Protein AF-A0A847H9S7-F1 (afdb_monomer_lite)

Organism: NCBI:txid349751

InterPro domains:
  IPR001383 Large ribosomal subunit protein bL28, bacteria [TIGR00009] (1-32)
  IPR026569 Large ribosomal subunit protein bL28 [PF00830] (4-32)
  IPR034704 Large ribosomal subunit protein bL28/bL31-like superfamily [SSF143800] (1-32)
  IPR037147 Large ribosomal subunit protein bL28 superfamily [G3DSA:2.30.170.40] (2-32)

Structure (mmCIF, N/CA/C/O backbone):
data_AF-A0A847H9S7-F1
#
_entry.id   AF-A0A847H9S7-F1
#
loop_
_atom_site.group_PDB
_atom_site.id
_atom_site.type_symbol
_atom_site.label_ato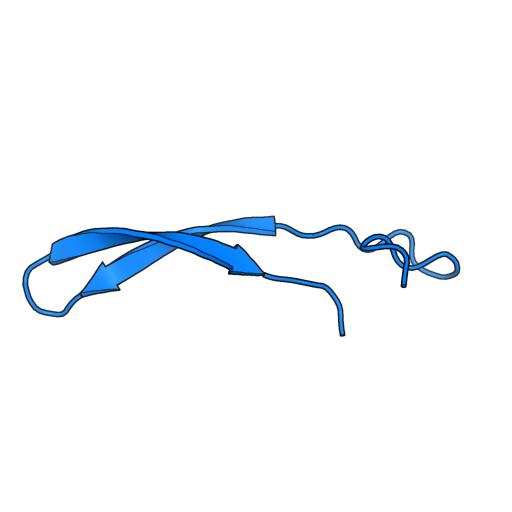m_id
_atom_site.label_alt_id
_atom_site.label_comp_id
_atom_site.label_asym_id
_atom_site.label_entity_id
_atom_site.label_seq_id
_atom_site.pdbx_PDB_ins_code
_atom_sit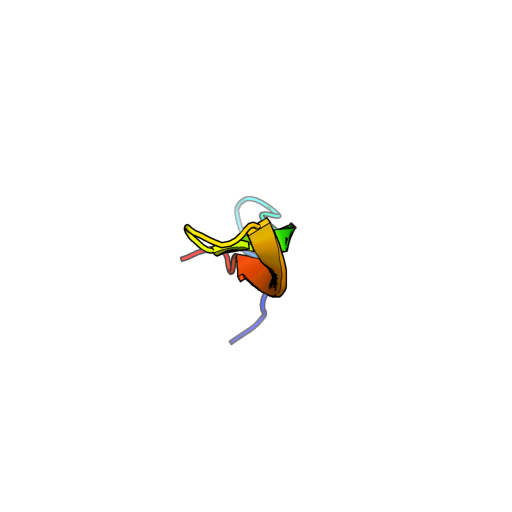e.Cartn_x
_atom_site.Cartn_y
_atom_sit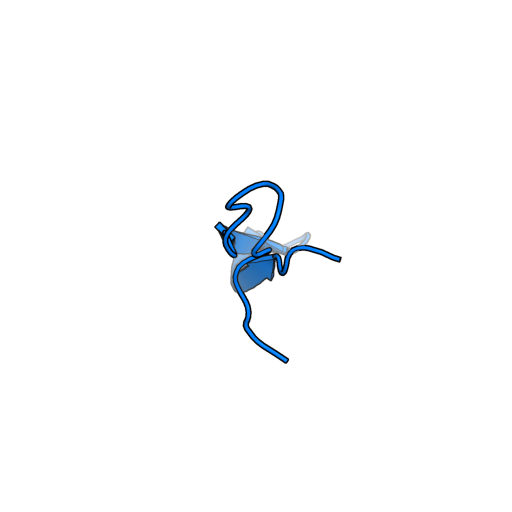e.Cartn_z
_atom_site.occupancy
_atom_site.B_iso_or_equiv
_atom_site.auth_seq_id
_atom_site.auth_comp_id
_atom_site.auth_asym_id
_atom_site.auth_atom_id
_atom_site.pdbx_PDB_model_num
ATOM 1 N N . MET A 1 1 ? -16.873 0.342 8.989 1.00 62.03 1 MET A N 1
ATOM 2 C CA . MET A 1 1 ? -15.784 -0.057 9.910 1.00 62.03 1 MET A CA 1
ATOM 3 C C . MET A 1 1 ? -14.565 0.807 9.631 1.00 62.03 1 MET A C 1
ATOM 5 O O . MET A 1 1 ? -14.230 0.987 8.465 1.00 62.03 1 MET A O 1
ATOM 9 N N . SER A 1 2 ? -13.954 1.393 10.666 1.00 64.56 2 SER A N 1
ATOM 10 C CA . SER A 1 2 ? -12.704 2.151 10.515 1.00 64.56 2 SER A CA 1
ATOM 11 C C . SER A 1 2 ? -11.614 1.220 9.990 1.00 64.56 2 SER A C 1
ATOM 13 O O . SER A 1 2 ? -11.453 0.117 10.500 1.00 64.56 2 SER A O 1
ATOM 15 N N . ALA A 1 3 ? -10.850 1.658 8.990 1.00 72.38 3 ALA A N 1
ATOM 16 C CA . ALA A 1 3 ? -9.727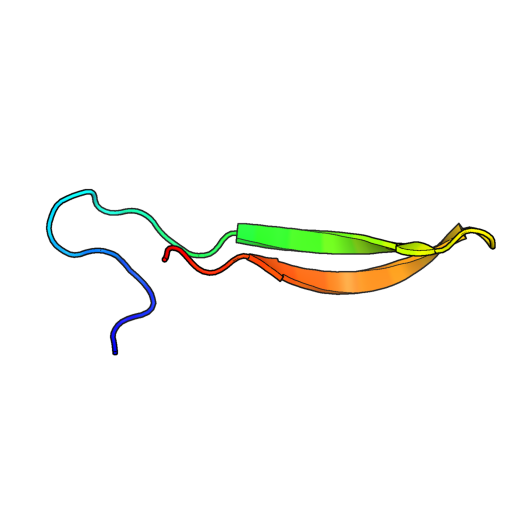 0.882 8.466 1.00 72.38 3 ALA A CA 1
ATOM 17 C C . ALA A 1 3 ? -8.509 0.873 9.413 1.00 72.38 3 ALA A C 1
ATOM 19 O O . ALA A 1 3 ? -7.463 0.330 9.066 1.00 72.38 3 ALA A O 1
ATOM 20 N N . ILE A 1 4 ? -8.639 1.517 10.575 1.00 81.56 4 ILE A N 1
ATOM 21 C CA . ILE A 1 4 ? -7.635 1.603 11.628 1.00 81.56 4 ILE A CA 1
ATOM 22 C C . ILE A 1 4 ? -8.205 0.926 12.876 1.00 81.56 4 ILE A C 1
ATOM 24 O O . ILE A 1 4 ? -9.281 1.301 13.349 1.00 81.56 4 ILE A O 1
ATOM 28 N N . CYS A 1 5 ? -7.478 -0.053 13.415 1.00 82.75 5 CYS A N 1
ATOM 29 C CA . CYS A 1 5 ? -7.821 -0.699 14.679 1.00 82.75 5 CYS A CA 1
ATOM 30 C C . CYS A 1 5 ? -7.702 0.311 15.831 1.00 82.75 5 CYS A C 1
ATOM 32 O O . CYS A 1 5 ? -6.638 0.893 16.025 1.00 82.75 5 CYS A O 1
ATOM 34 N N . GLN A 1 6 ? -8.767 0.503 16.612 1.00 82.12 6 GLN A N 1
ATOM 35 C CA . GLN A 1 6 ? -8.789 1.463 17.727 1.00 82.12 6 GLN A CA 1
ATOM 36 C C . GLN A 1 6 ? -7.965 1.000 18.936 1.00 82.12 6 GLN A C 1
ATOM 38 O O . GLN A 1 6 ? -7.452 1.828 19.677 1.00 82.12 6 GLN A O 1
ATOM 43 N N . VAL A 1 7 ? -7.808 -0.315 19.111 1.00 84.56 7 VAL A N 1
ATOM 44 C CA . VAL A 1 7 ? -7.072 -0.903 20.241 1.00 84.56 7 VAL A CA 1
ATOM 45 C C . VAL A 1 7 ? -5.574 -0.948 19.952 1.00 84.56 7 VAL A C 1
ATOM 47 O O . VAL A 1 7 ? -4.764 -0.574 20.791 1.00 84.56 7 VAL A O 1
ATOM 50 N N . THR A 1 8 ? -5.191 -1.394 18.750 1.00 84.19 8 THR A N 1
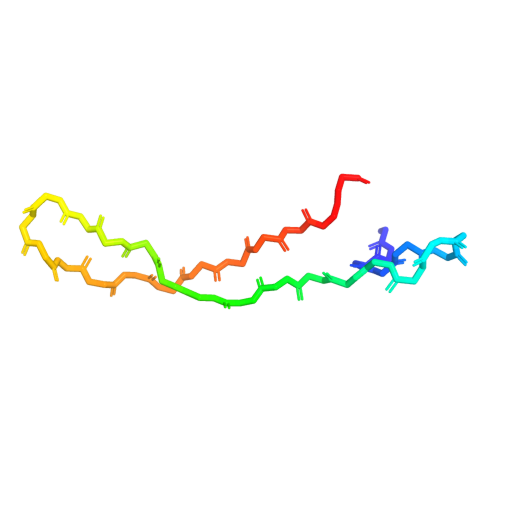ATOM 51 C CA . THR A 1 8 ? -3.777 -1.611 18.400 1.00 84.19 8 THR A CA 1
ATOM 52 C C . THR A 1 8 ? -3.212 -0.581 17.421 1.00 84.19 8 THR A C 1
ATOM 54 O O . THR A 1 8 ? -2.064 -0.714 17.009 1.00 84.19 8 THR A O 1
ATOM 57 N N . GLY A 1 9 ? -4.007 0.377 16.936 1.00 84.81 9 GLY A N 1
ATOM 58 C CA . GLY A 1 9 ? -3.580 1.388 15.956 1.00 84.81 9 GLY A CA 1
ATOM 59 C C . GLY A 1 9 ? -3.197 0.838 14.574 1.00 84.81 9 GLY A C 1
ATOM 60 O O . GLY A 1 9 ? -2.658 1.569 13.740 1.00 84.81 9 GLY A O 1
ATOM 61 N N . ARG A 1 10 ? -3.439 -0.454 14.306 1.00 86.62 10 ARG A N 1
ATOM 62 C CA . ARG A 1 10 ? -3.067 -1.099 13.038 1.00 86.62 10 ARG A CA 1
ATOM 63 C C . ARG A 1 10 ? -3.804 -0.423 11.896 1.00 86.62 10 ARG A C 1
ATOM 65 O O . ARG A 1 10 ? -5.027 -0.343 11.922 1.00 86.62 10 ARG A O 1
ATOM 72 N N . LYS A 1 11 ? -3.048 0.032 10.902 1.00 89.19 11 LYS A N 1
ATOM 73 C CA . LYS A 1 11 ? -3.544 0.741 9.724 1.00 89.19 11 LYS A CA 1
ATOM 74 C C . LYS A 1 11 ? -3.340 -0.097 8.462 1.00 89.19 11 LYS A C 1
ATOM 76 O O . LYS A 1 11 ? -2.481 -0.979 8.454 1.00 89.19 11 LYS A O 1
ATOM 81 N N . PRO A 1 12 ? -4.080 0.186 7.383 1.00 90.50 12 PRO A N 1
ATOM 82 C CA . PRO A 1 12 ? -3.921 -0.518 6.129 1.00 90.50 12 PRO A CA 1
ATOM 83 C C . PRO A 1 12 ? -2.563 -0.202 5.521 1.00 90.50 12 PRO A C 1
ATOM 85 O O . PRO A 1 12 ? -2.115 0.947 5.541 1.00 90.50 12 PRO A O 1
ATOM 88 N N . GLN A 1 13 ? -1.934 -1.215 4.942 1.00 90.00 13 GLN A N 1
ATOM 89 C CA . GLN A 1 13 ? -0.698 -1.049 4.194 1.00 90.00 13 GLN A CA 1
ATOM 90 C C . GLN A 1 13 ? -0.998 -1.024 2.697 1.00 90.00 13 GLN A C 1
ATOM 92 O O . GLN A 1 13 ? -1.949 -1.650 2.227 1.00 90.00 13 GLN A O 1
ATOM 97 N N . PHE A 1 14 ? -0.175 -0.309 1.938 1.00 92.69 14 PHE A N 1
ATOM 98 C CA . PHE A 1 14 ? -0.274 -0.217 0.484 1.00 92.69 14 PHE A CA 1
ATOM 99 C C . PHE A 1 14 ? 0.954 -0.838 -0.168 1.00 92.69 14 PHE A C 1
ATOM 101 O O . PHE A 1 14 ? 2.054 -0.793 0.380 1.00 92.69 14 PHE A O 1
ATOM 108 N N . GLY A 1 15 ? 0.766 -1.435 -1.340 1.00 94.38 15 GLY A N 1
ATOM 109 C CA . GLY A 1 15 ? 1.847 -2.041 -2.108 1.00 94.38 15 GLY A CA 1
ATOM 110 C C . GLY A 1 15 ? 1.352 -2.578 -3.438 1.00 94.38 15 GLY A C 1
ATOM 111 O O . GLY A 1 15 ? 0.317 -2.139 -3.944 1.00 94.38 15 GLY A O 1
ATOM 112 N N . LYS A 1 16 ? 2.104 -3.513 -4.024 1.00 95.94 16 LYS A N 1
ATOM 113 C CA . LYS A 1 16 ? 1.771 -4.112 -5.317 1.00 95.94 16 LYS A CA 1
ATOM 114 C C . LYS A 1 16 ? 1.653 -5.626 -5.215 1.00 95.94 16 LYS A C 1
ATOM 116 O O . LYS A 1 16 ? 2.441 -6.261 -4.520 1.00 95.94 16 LYS A O 1
ATOM 121 N N . THR A 1 17 ? 0.684 -6.205 -5.916 1.00 94.75 17 THR A N 1
ATOM 122 C CA . THR A 1 17 ? 0.759 -7.618 -6.300 1.00 94.75 17 THR A CA 1
ATOM 123 C C . THR A 1 17 ? 1.612 -7.721 -7.553 1.00 94.75 17 THR A C 1
ATOM 125 O O . THR A 1 17 ? 1.437 -6.937 -8.485 1.00 94.75 17 THR A O 1
ATOM 128 N N . VAL A 1 18 ? 2.540 -8.671 -7.567 1.00 94.81 18 VAL A N 1
ATOM 129 C CA . VAL A 1 18 ? 3.352 -8.994 -8.742 1.00 94.81 18 VAL A CA 1
ATOM 130 C C . VAL A 1 18 ? 2.815 -10.300 -9.310 1.00 94.81 18 VAL A C 1
ATOM 132 O O . VAL A 1 18 ? 2.742 -11.294 -8.590 1.00 94.81 18 VAL A O 1
ATOM 135 N N . SER A 1 19 ? 2.374 -10.286 -10.567 1.00 94.19 19 SER A N 1
ATOM 136 C CA . SER A 1 19 ? 1.944 -11.500 -11.262 1.00 94.19 19 SER A CA 1
ATOM 137 C C . SER A 1 19 ? 3.146 -12.333 -11.714 1.00 94.19 19 SER A C 1
ATOM 139 O O . SER A 1 19 ? 4.278 -11.852 -11.746 1.00 94.19 19 SER A O 1
ATOM 141 N N . HIS A 1 20 ? 2.888 -13.566 -12.150 1.00 95.50 20 HIS A N 1
ATOM 142 C CA . HIS A 1 20 ? 3.904 -14.440 -12.742 1.00 95.50 20 HIS A CA 1
ATOM 143 C C . HIS A 1 20 ? 4.646 -13.785 -13.925 1.00 95.50 20 HIS A C 1
ATOM 145 O O . HIS A 1 20 ? 5.853 -13.933 -14.070 1.00 95.50 20 HIS A O 1
ATOM 151 N N . SER A 1 21 ? 3.942 -12.973 -14.719 1.00 97.00 21 SER A N 1
ATOM 152 C CA . SER A 1 21 ? 4.503 -12.204 -15.836 1.00 97.00 21 SER A CA 1
ATOM 153 C C . SER A 1 21 ? 5.078 -10.840 -15.417 1.00 97.00 21 SER A C 1
ATOM 155 O O . SER A 1 21 ? 5.145 -9.926 -16.237 1.00 97.00 21 SER A O 1
ATOM 157 N N . HIS A 1 22 ? 5.388 -10.642 -14.132 1.00 94.12 22 HIS A N 1
ATOM 158 C CA . HIS A 1 22 ? 5.902 -9.391 -13.566 1.00 94.12 22 HIS A CA 1
ATOM 159 C C . HIS A 1 22 ? 5.002 -8.147 -13.725 1.00 94.12 22 HIS A C 1
ATOM 161 O O . HIS A 1 22 ? 5.461 -7.014 -13.553 1.00 94.12 22 HIS A O 1
ATOM 167 N N . ARG A 1 23 ? 3.695 -8.317 -13.975 1.00 95.75 23 ARG A N 1
ATOM 168 C CA . ARG A 1 23 ? 2.758 -7.181 -13.973 1.00 95.75 23 ARG A CA 1
ATOM 169 C C . ARG A 1 23 ? 2.454 -6.766 -12.539 1.00 95.75 23 ARG A C 1
ATOM 171 O O . ARG A 1 23 ? 2.177 -7.609 -11.687 1.00 95.75 23 ARG A O 1
ATOM 178 N N . ARG A 1 24 ? 2.513 -5.458 -12.275 1.00 96.31 24 ARG A N 1
ATOM 179 C CA . ARG A 1 24 ? 2.300 -4.876 -10.945 1.00 96.31 24 ARG A CA 1
ATOM 180 C C . ARG A 1 24 ? 0.910 -4.255 -10.854 1.00 96.31 24 ARG A C 1
ATOM 182 O O . ARG A 1 24 ? 0.649 -3.257 -11.520 1.00 96.31 24 ARG A O 1
ATOM 189 N N . HIS A 1 25 ? 0.052 -4.781 -9.985 1.00 95.50 25 HIS A N 1
ATOM 190 C CA . HIS A 1 25 ? -1.254 -4.182 -9.689 1.00 95.50 25 HIS A CA 1
ATOM 191 C C . HIS A 1 25 ? -1.253 -3.542 -8.303 1.00 95.50 25 HIS A C 1
ATOM 193 O O . HIS A 1 25 ? -0.563 -4.005 -7.398 1.00 95.50 25 HIS A O 1
ATOM 199 N N . SER A 1 26 ? -1.993 -2.444 -8.133 1.00 95.62 26 SER A N 1
ATOM 200 C CA . SER A 1 26 ? -2.118 -1.792 -6.827 1.00 95.62 26 SER A CA 1
ATOM 201 C C . SER A 1 26 ? -2.878 -2.679 -5.851 1.00 95.62 26 SER A C 1
ATOM 203 O O . SER A 1 26 ? -3.936 -3.194 -6.200 1.00 95.62 26 SER A O 1
ATOM 205 N N . ARG A 1 27 ? -2.360 -2.839 -4.631 1.00 94.06 27 ARG A N 1
ATOM 206 C CA . ARG A 1 27 ? -3.032 -3.592 -3.571 1.00 94.06 27 ARG A CA 1
ATOM 207 C C . ARG A 1 27 ? -2.982 -2.866 -2.239 1.00 94.06 27 ARG A C 1
ATOM 209 O O . ARG A 1 27 ? -2.033 -2.139 -1.941 1.00 94.06 27 ARG A O 1
ATOM 216 N N . ARG A 1 28 ? -4.005 -3.124 -1.431 1.00 92.44 28 ARG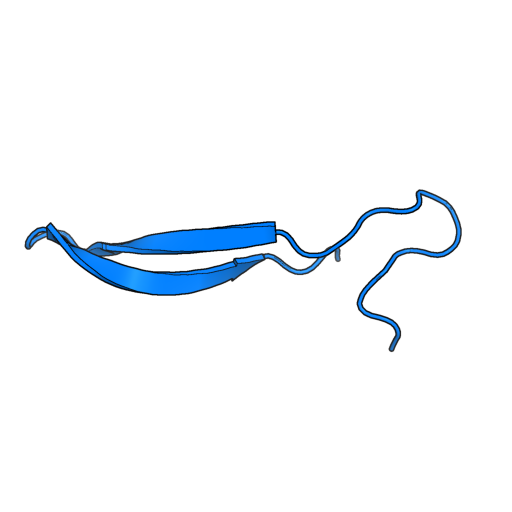 A N 1
ATOM 217 C CA . ARG A 1 28 ? -4.137 -2.650 -0.058 1.00 92.44 28 ARG A CA 1
ATOM 218 C C . ARG A 1 28 ? -4.359 -3.850 0.854 1.00 92.44 28 ARG A C 1
ATOM 220 O O . ARG A 1 28 ? -5.224 -4.673 0.573 1.00 92.44 28 ARG A O 1
ATOM 227 N N . TRP A 1 29 ? -3.590 -3.936 1.931 1.00 88.81 29 TRP A N 1
ATOM 228 C CA . TRP A 1 29 ? -3.800 -4.903 3.002 1.00 88.81 29 TRP A CA 1
ATOM 229 C C . TRP A 1 29 ? -4.548 -4.213 4.125 1.00 88.81 29 TRP A C 1
ATOM 231 O O . TRP A 1 29 ? -4.016 -3.281 4.725 1.00 88.81 29 TRP A O 1
ATOM 241 N N . ASN A 1 30 ? -5.775 -4.645 4.389 1.00 87.00 30 ASN A N 1
ATOM 242 C CA . ASN A 1 30 ? -6.532 -4.142 5.525 1.00 87.00 30 ASN A CA 1
ATOM 243 C C . ASN A 1 30 ? -6.174 -4.942 6.786 1.00 87.00 30 ASN A C 1
ATOM 245 O O . ASN A 1 30 ? -5.948 -6.151 6.684 1.00 87.00 30 ASN A O 1
ATOM 249 N N . PRO A 1 31 ? -6.109 -4.288 7.957 1.00 81.00 31 PRO A N 1
ATOM 250 C CA . PRO A 1 31 ? -6.126 -5.007 9.221 1.00 81.00 31 PRO A CA 1
ATOM 251 C C . PRO A 1 31 ? -7.465 -5.749 9.345 1.00 81.00 31 PRO A C 1
ATOM 253 O O . PRO A 1 31 ? -8.495 -5.203 8.947 1.00 81.00 31 PRO A O 1
ATOM 256 N N . ASN A 1 32 ? -7.403 -6.996 9.818 1.00 76.88 32 ASN A N 1
ATOM 257 C CA . ASN A 1 32 ? -8.565 -7.854 10.074 1.00 76.88 32 ASN A CA 1
ATOM 258 C C . ASN A 1 32 ? -9.450 -7.253 11.171 1.00 76.88 32 ASN A C 1
ATOM 260 O O . ASN A 1 32 ? -8.860 -6.826 12.194 1.00 76.88 32 ASN A O 1
#

Radius of gyration: 12.65 Å; chains: 1; bounding box: 22×17×36 Å

Sequence (32 aa):
MSAICQVTGRKPQFGKTVSHSHRRHSRRWNPN

Secondary structure (DSSP, 8-state):
--SS-TTT----EEEEEE-TT--EEEEEE---

Foldseek 3Di:
DDLADPVPRDHKDWDWDQDPVRDTDIDIHGDD

pLDDT: mean 87.88, std 8.88, range [62.03, 97.0]